Protein AF-A0A5K1CJB4-F1 (afdb_monomer)

Radius of gyration: 12.63 Å; Cα contacts (8 Å, |Δi|>4): 43; chains: 1; bounding box: 22×30×31 Å

Mean predicted aligned error: 5.87 Å

Secondary structure (DSSP, 8-state):
----EEEEPPPPTT-SS--EEEES-HHHHHHHHHHHHHHHHHHT---

InterPro domains:
  IPR004088 K Homology domain, type 1 [PF00013] (2-37)
  IPR036612 K Homology domain, type 1 superfamily [G3DSA:3.30.1370.10] (1-43)
  IPR036612 K Homology domain, type 1 superfamily [SSF54791] (2-40)

Nearest PDB structures (foldseek):
  3zqo-assembly1_A  TM=3.883E-01  e=2.180E+00  Bacillus phage SF6
  3zqm-assembly1_H  TM=3.833E-01  e=2.180E+00  Bacillus phage SF6
  3zqn-assembly1_I  TM=3.867E-01  e=2.180E+00  Bacillus phage SF6
 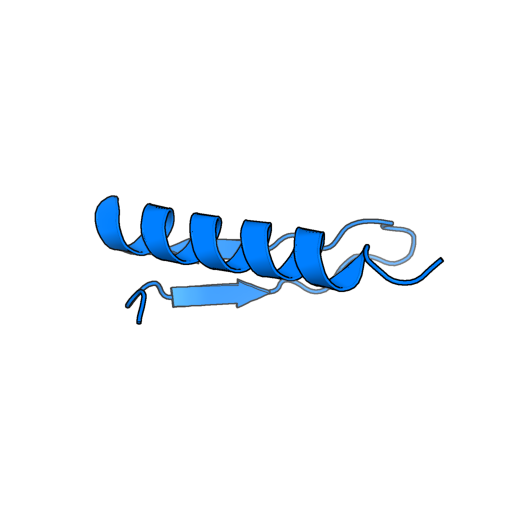 3zqp-assembly1_C  TM=4.278E-01  e=3.102E+00  Bacillus phage SF6
  3zqm-assembly1_I  TM=3.854E-01  e=2.694E+00  Bacillus phage SF6

Structure (mmCIF, N/CA/C/O backbone):
data_AF-A0A5K1CJB4-F1
#
_entry.id   AF-A0A5K1CJB4-F1
#
loop_
_atom_site.group_PDB
_atom_site.id
_atom_site.type_symbol
_atom_site.label_atom_id
_atom_site.label_alt_id
_atom_site.label_comp_id
_atom_site.label_asym_id
_atom_site.label_entity_id
_atom_site.label_seq_id
_atom_site.pdbx_PDB_ins_code
_atom_site.Cartn_x
_atom_site.Cartn_y
_atom_site.Cartn_z
_atom_site.occupancy
_atom_site.B_iso_or_equiv
_atom_site.auth_seq_id
_atom_site.auth_comp_id
_atom_site.auth_asym_id
_atom_site.auth_atom_id
_atom_site.pdbx_PDB_model_num
ATOM 1 N N . ILE A 1 1 ? -7.271 -6.395 8.690 1.00 64.00 1 ILE A N 1
ATOM 2 C CA . ILE A 1 1 ? -6.039 -7.201 8.878 1.00 64.00 1 ILE A CA 1
ATOM 3 C C . ILE A 1 1 ? -4.750 -6.366 8.870 1.00 64.00 1 ILE A C 1
ATOM 5 O O . ILE A 1 1 ? -3.848 -6.709 9.606 1.00 64.00 1 ILE A O 1
ATOM 9 N N . SER A 1 2 ? -4.683 -5.206 8.214 1.00 79.69 2 SER A N 1
ATOM 10 C CA . SER A 1 2 ? -3.815 -4.101 8.689 1.00 79.69 2 SER A CA 1
ATOM 11 C C . SER A 1 2 ? -4.506 -2.744 8.572 1.00 79.69 2 SER A C 1
ATOM 13 O O . SER A 1 2 ? -4.291 -1.882 9.405 1.00 79.69 2 SER A O 1
ATOM 15 N N . GLY A 1 3 ? -5.396 -2.566 7.588 1.00 88.62 3 GLY A N 1
ATOM 16 C CA . GLY A 1 3 ? -6.127 -1.308 7.379 1.00 88.62 3 GLY A CA 1
ATOM 17 C C . GLY A 1 3 ? -5.302 -0.228 6.676 1.00 88.62 3 GLY A C 1
ATOM 18 O O . GLY A 1 3 ? -5.837 0.833 6.374 1.00 88.62 3 GLY A O 1
ATOM 19 N N . ALA A 1 4 ? -4.030 -0.508 6.380 1.00 94.50 4 ALA A N 1
ATOM 20 C CA . ALA A 1 4 ? -3.181 0.372 5.594 1.00 94.50 4 ALA A CA 1
ATOM 21 C C . ALA A 1 4 ? -3.550 0.309 4.106 1.00 94.50 4 ALA A C 1
ATOM 23 O O . ALA A 1 4 ? -3.867 -0.754 3.566 1.00 94.50 4 ALA A O 1
ATOM 24 N N . LYS A 1 5 ? -3.444 1.449 3.428 1.00 93.62 5 LYS A N 1
ATOM 25 C CA . LYS A 1 5 ? -3.494 1.551 1.973 1.00 93.62 5 LYS A CA 1
ATOM 26 C C . LYS A 1 5 ? -2.108 1.254 1.404 1.00 93.62 5 LYS A C 1
ATOM 28 O O . LYS A 1 5 ? -1.128 1.891 1.792 1.00 93.62 5 LYS A O 1
ATOM 33 N N . ILE A 1 6 ? -2.056 0.320 0.460 1.00 90.50 6 ILE A N 1
ATOM 34 C CA . ILE A 1 6 ? -0.831 -0.119 -0.209 1.00 90.50 6 ILE A CA 1
ATOM 35 C C . ILE A 1 6 ? -0.908 0.285 -1.680 1.00 90.50 6 ILE A C 1
ATOM 37 O O . ILE A 1 6 ? -1.896 -0.007 -2.352 1.00 90.50 6 ILE A O 1
ATOM 41 N N . THR A 1 7 ? 0.142 0.934 -2.173 1.00 93.12 7 THR A N 1
ATOM 42 C CA . THR A 1 7 ? 0.32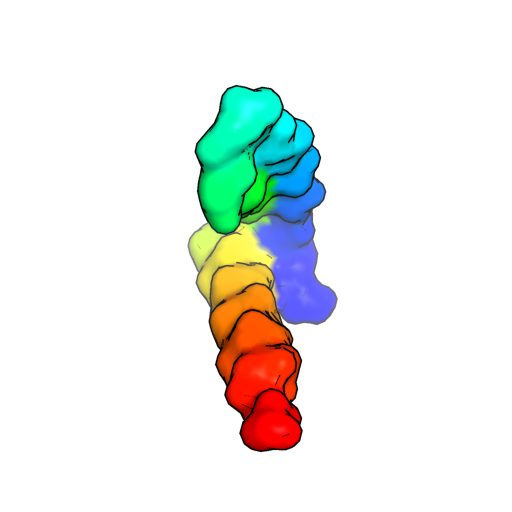7 1.252 -3.590 1.00 93.12 7 THR A CA 1
ATOM 43 C C . THR A 1 7 ? 1.617 0.599 -4.063 1.00 93.12 7 THR A C 1
ATOM 45 O O . THR A 1 7 ? 2.679 0.855 -3.499 1.00 93.12 7 THR A O 1
ATOM 48 N N . ILE A 1 8 ? 1.531 -0.229 -5.100 1.00 90.06 8 ILE A N 1
ATOM 49 C CA . ILE A 1 8 ? 2.696 -0.824 -5.760 1.00 90.06 8 ILE A CA 1
ATOM 50 C C . ILE A 1 8 ? 2.993 0.037 -6.982 1.00 90.06 8 ILE A C 1
ATOM 52 O O . ILE A 1 8 ? 2.105 0.252 -7.807 1.00 90.06 8 ILE A O 1
ATOM 56 N N . THR A 1 9 ? 4.205 0.576 -7.072 1.00 89.88 9 THR A N 1
ATOM 57 C CA . THR A 1 9 ? 4.614 1.356 -8.244 1.00 89.88 9 THR A CA 1
ATOM 58 C C . THR A 1 9 ? 5.243 0.438 -9.274 1.00 89.88 9 THR A C 1
ATOM 60 O O . THR A 1 9 ? 5.980 -0.472 -8.905 1.00 89.88 9 THR A O 1
ATOM 63 N N . GLU A 1 10 ? 5.010 0.700 -10.555 1.00 89.25 10 GLU A N 1
ATOM 64 C CA . GLU A 1 10 ? 5.681 -0.045 -11.616 1.00 89.25 10 GLU A CA 1
ATOM 65 C C . GLU A 1 10 ? 7.199 0.213 -11.568 1.00 89.25 10 GLU A C 1
ATOM 67 O O . GLU A 1 10 ? 7.615 1.379 -11.562 1.00 89.25 10 GLU A O 1
ATOM 72 N N . PRO A 1 11 ? 8.031 -0.844 -11.501 1.00 87.75 11 PRO A N 1
ATOM 73 C CA . PRO A 1 11 ? 9.477 -0.697 -11.583 1.00 87.75 11 PRO A CA 1
ATOM 74 C C . PRO A 1 11 ? 9.869 -0.209 -12.981 1.00 87.75 11 PRO A C 1
ATOM 76 O O . PRO A 1 11 ? 9.231 -0.556 -13.981 1.00 87.75 11 PRO A O 1
ATOM 79 N N . ARG A 1 12 ? 10.919 0.608 -13.076 1.00 88.38 12 ARG A N 1
ATOM 80 C CA . ARG A 1 12 ? 11.413 1.071 -14.376 1.00 88.38 12 ARG A CA 1
ATOM 81 C C . ARG A 1 12 ? 12.161 -0.063 -15.083 1.00 88.38 12 ARG A C 1
ATOM 83 O O . ARG A 1 12 ? 12.655 -0.982 -14.429 1.00 88.38 12 ARG A O 1
ATOM 90 N N . PRO A 1 13 ? 12.296 -0.008 -16.420 1.00 87.81 13 PRO A N 1
ATOM 91 C CA . PRO A 1 13 ? 13.106 -0.980 -17.143 1.00 87.81 13 PRO A CA 1
ATOM 92 C C . PRO A 1 13 ? 14.540 -1.015 -16.597 1.00 87.81 13 PRO A C 1
ATOM 94 O O . PRO A 1 13 ? 15.252 -0.015 -16.663 1.00 87.81 13 PRO A O 1
ATOM 97 N N . GLY A 1 14 ? 14.950 -2.172 -16.072 1.00 89.75 14 GLY A N 1
ATOM 98 C CA . GLY A 1 14 ? 16.270 -2.383 -15.470 1.00 89.75 14 GLY A CA 1
ATOM 99 C C . GLY A 1 14 ? 16.304 -2.342 -13.939 1.00 89.75 14 GLY A C 1
ATOM 100 O O . GLY A 1 14 ? 17.334 -2.695 -13.370 1.00 89.75 14 GLY A O 1
ATOM 101 N N . ASP A 1 15 ? 15.205 -1.979 -13.271 1.00 90.19 15 ASP A N 1
ATOM 102 C CA . ASP A 1 15 ? 15.132 -2.030 -11.812 1.00 90.19 15 ASP A CA 1
ATOM 103 C C . ASP A 1 15 ? 15.019 -3.485 -11.334 1.00 90.19 15 ASP A C 1
ATOM 105 O O . ASP A 1 15 ? 14.193 -4.266 -11.809 1.00 90.19 15 ASP A O 1
AT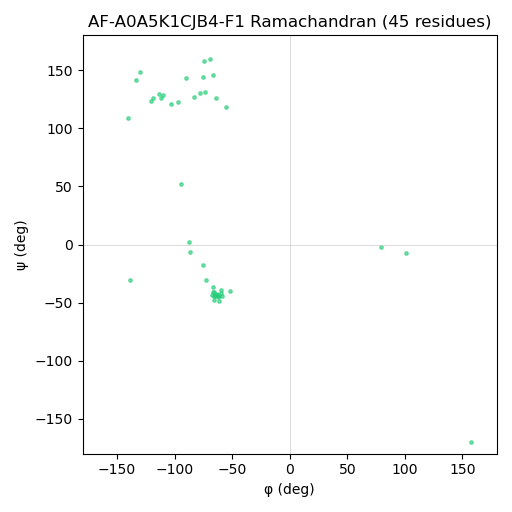OM 109 N N . THR A 1 16 ? 15.845 -3.849 -10.356 1.00 86.31 16 THR A N 1
ATOM 110 C CA . THR A 1 16 ? 15.785 -5.153 -9.676 1.00 86.31 16 THR A CA 1
ATOM 111 C C . THR A 1 16 ? 14.808 -5.158 -8.504 1.00 86.31 16 THR A C 1
ATOM 113 O O . THR A 1 16 ? 14.568 -6.201 -7.899 1.00 86.31 16 THR A O 1
ATOM 116 N N . GLU A 1 17 ? 14.255 -3.994 -8.164 1.00 86.31 17 GLU A N 1
ATOM 117 C CA . GLU A 1 17 ? 13.420 -3.774 -6.991 1.00 86.31 17 GLU 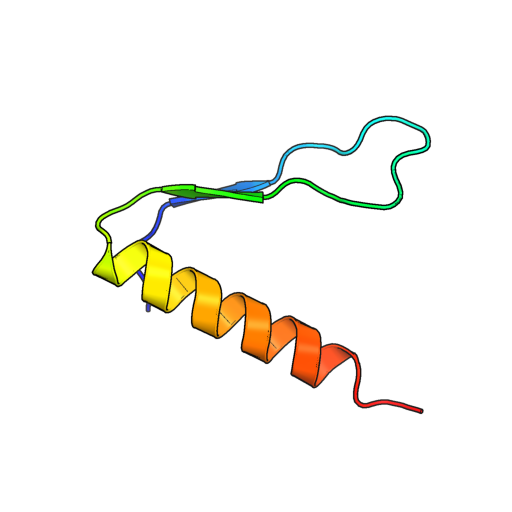A CA 1
ATOM 118 C C . GLU A 1 17 ? 12.126 -3.053 -7.376 1.00 86.31 17 GLU A C 1
ATOM 120 O O . GLU A 1 17 ? 12.083 -2.250 -8.304 1.00 86.31 17 GLU A O 1
ATOM 125 N N . THR A 1 18 ? 11.050 -3.343 -6.647 1.00 86.38 18 THR A N 1
ATOM 126 C CA . THR A 1 18 ? 9.755 -2.673 -6.802 1.00 86.38 18 THR A CA 1
ATOM 12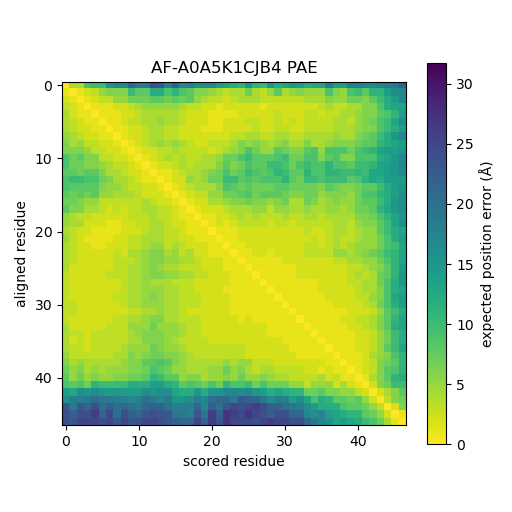7 C C . THR A 1 18 ? 9.479 -1.838 -5.564 1.00 86.38 18 THR A C 1
ATOM 129 O O . THR A 1 18 ? 9.486 -2.356 -4.446 1.00 86.38 18 THR A O 1
ATOM 132 N N . VAL A 1 19 ? 9.204 -0.548 -5.753 1.00 89.56 19 VAL A N 1
ATOM 133 C CA . VAL A 1 19 ? 8.852 0.335 -4.640 1.00 89.56 19 VAL A CA 1
ATOM 134 C C . VAL A 1 19 ? 7.393 0.106 -4.242 1.00 89.56 19 VAL A C 1
ATOM 136 O O . VAL A 1 19 ? 6.476 0.109 -5.067 1.00 89.56 19 VAL A O 1
ATOM 139 N N . ILE A 1 20 ? 7.177 -0.088 -2.942 1.00 90.06 20 ILE A N 1
ATOM 140 C CA . ILE A 1 20 ? 5.852 -0.246 -2.344 1.00 90.06 20 ILE A CA 1
ATOM 141 C C . ILE A 1 20 ? 5.647 0.894 -1.353 1.00 90.06 20 ILE A C 1
ATOM 143 O O . ILE A 1 20 ? 6.454 1.107 -0.450 1.00 90.06 20 ILE A O 1
ATOM 147 N N . ILE A 1 21 ? 4.546 1.622 -1.512 1.00 91.88 21 ILE A N 1
ATOM 148 C CA . ILE A 1 21 ? 4.161 2.724 -0.635 1.00 91.88 21 ILE A CA 1
ATOM 149 C C . ILE A 1 21 ? 3.044 2.233 0.281 1.00 91.88 21 ILE A C 1
ATOM 151 O O . ILE A 1 21 ? 1.974 1.840 -0.186 1.00 91.88 21 ILE A O 1
ATOM 155 N N . ILE A 1 22 ? 3.282 2.283 1.591 1.00 92.94 22 ILE A N 1
ATOM 156 C CA . ILE A 1 22 ? 2.306 1.923 2.623 1.00 92.94 22 ILE A CA 1
ATOM 157 C C . ILE A 1 22 ? 1.875 3.204 3.339 1.00 92.94 22 ILE A C 1
ATOM 159 O O . ILE A 1 22 ? 2.708 3.980 3.797 1.00 92.94 22 ILE A O 1
ATOM 163 N N . SER A 1 23 ? 0.569 3.430 3.439 1.00 93.31 23 SER A N 1
ATOM 164 C CA . SER A 1 23 ? -0.017 4.629 4.044 1.00 93.31 23 SER A CA 1
ATOM 165 C C . SER A 1 23 ? -1.148 4.264 5.006 1.00 93.31 23 SER A C 1
ATOM 167 O O . SER A 1 23 ? -1.913 3.338 4.750 1.00 93.31 23 SER A O 1
ATOM 169 N N . GLY A 1 24 ? -1.244 4.970 6.130 1.00 92.81 24 GLY A N 1
ATOM 170 C CA . GLY A 1 24 ? -2.177 4.670 7.219 1.00 92.81 24 GLY A CA 1
ATOM 171 C C . GLY A 1 24 ? -1.685 5.261 8.539 1.00 92.81 24 GLY A C 1
ATOM 172 O O . GLY A 1 24 ? -0.727 6.036 8.549 1.00 92.81 24 GLY A O 1
ATOM 173 N N . THR A 1 25 ? -2.316 4.895 9.655 1.00 95.94 25 THR A N 1
ATOM 174 C CA . THR A 1 25 ? -1.773 5.211 10.988 1.00 95.94 25 THR A CA 1
ATOM 175 C C . THR A 1 25 ? -0.505 4.389 11.262 1.00 95.94 25 THR A C 1
ATOM 177 O O . THR A 1 25 ? -0.323 3.345 10.631 1.00 95.94 25 THR A O 1
ATOM 180 N N . PRO A 1 26 ? 0.360 4.801 12.208 1.00 93.50 26 PRO A N 1
ATOM 181 C CA . PRO A 1 26 ? 1.565 4.042 12.550 1.00 93.50 26 PRO A CA 1
ATOM 182 C C . PRO A 1 26 ? 1.296 2.562 12.862 1.00 93.50 26 PRO A C 1
ATOM 184 O O . PRO A 1 26 ? 2.027 1.696 12.392 1.00 93.50 26 PRO A O 1
ATOM 187 N N . ASP A 1 27 ? 0.207 2.251 13.571 1.00 94.38 27 ASP A N 1
ATOM 188 C CA . ASP A 1 27 ? -0.165 0.864 13.883 1.00 94.38 27 ASP A CA 1
ATOM 189 C C . ASP A 1 27 ? -0.537 0.068 12.624 1.00 94.38 27 ASP A C 1
ATOM 191 O O . ASP A 1 27 ? -0.150 -1.091 12.462 1.00 94.38 27 ASP A O 1
ATOM 195 N N . GLN A 1 28 ? -1.266 0.697 11.696 1.00 94.94 28 GLN A N 1
ATOM 196 C CA . GLN A 1 28 ? -1.672 0.069 10.439 1.00 94.94 28 GLN A CA 1
ATOM 197 C C . GLN A 1 28 ? -0.468 -0.186 9.528 1.00 94.94 28 GLN A C 1
ATOM 199 O O . GLN A 1 28 ? -0.370 -1.259 8.926 1.00 94.94 28 GLN A O 1
ATOM 204 N N . THR A 1 29 ? 0.448 0.783 9.417 1.00 93.81 29 THR A N 1
ATOM 205 C CA . THR A 1 29 ? 1.660 0.636 8.600 1.00 93.81 29 THR A CA 1
ATOM 206 C C . THR A 1 29 ? 2.588 -0.418 9.192 1.00 93.81 29 THR A C 1
ATOM 208 O O . THR A 1 29 ? 3.080 -1.264 8.448 1.00 93.81 29 THR A O 1
ATOM 211 N N . HIS A 1 30 ? 2.749 -0.447 10.518 1.00 93.00 30 HIS A N 1
ATOM 212 C CA . HIS A 1 30 ? 3.559 -1.448 11.206 1.00 93.00 30 HIS A CA 1
ATOM 213 C C . HIS A 1 30 ? 3.004 -2.865 11.010 1.00 93.00 30 HIS A C 1
ATOM 215 O O . HIS A 1 30 ? 3.744 -3.779 10.645 1.00 93.00 30 HIS A O 1
ATOM 221 N N . ALA A 1 31 ? 1.686 -3.043 11.155 1.00 93.50 31 ALA A N 1
ATOM 222 C CA . ALA A 1 31 ? 1.031 -4.322 10.890 1.00 93.50 31 ALA A CA 1
ATOM 223 C C . ALA A 1 31 ? 1.197 -4.762 9.425 1.00 93.50 31 ALA A C 1
ATOM 225 O O . ALA A 1 31 ? 1.524 -5.917 9.156 1.00 93.50 31 ALA A O 1
ATOM 226 N N . ALA A 1 32 ? 1.014 -3.847 8.467 1.00 93.44 32 ALA A N 1
ATOM 227 C CA . ALA A 1 32 ? 1.198 -4.144 7.047 1.00 93.44 32 ALA A CA 1
ATOM 228 C C . ALA A 1 32 ? 2.647 -4.540 6.719 1.00 93.44 32 ALA A C 1
ATOM 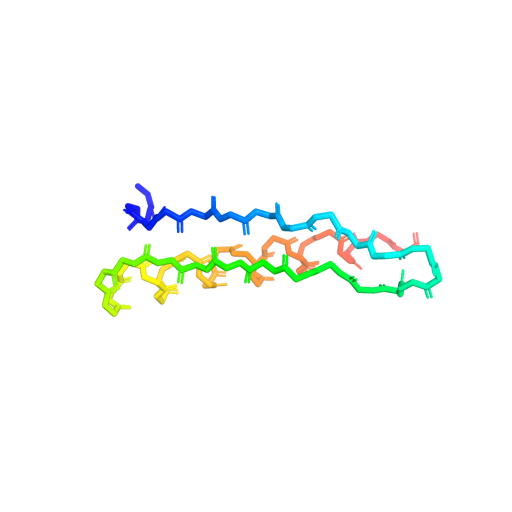230 O O . ALA A 1 32 ? 2.869 -5.498 5.980 1.00 93.44 32 ALA A O 1
ATOM 231 N N . GLN A 1 33 ? 3.625 -3.838 7.293 1.00 91.06 33 GLN A N 1
ATOM 232 C CA . GLN A 1 33 ? 5.043 -4.120 7.095 1.00 91.06 33 GLN A CA 1
ATOM 233 C C . GLN A 1 33 ? 5.435 -5.479 7.686 1.00 91.06 33 GLN A C 1
ATOM 235 O O . GLN A 1 33 ? 6.105 -6.258 7.012 1.00 91.06 33 GLN A O 1
ATOM 240 N N . SER A 1 34 ? 4.967 -5.794 8.897 1.00 92.50 34 SER A N 1
ATOM 241 C CA . SER A 1 34 ? 5.203 -7.089 9.545 1.00 92.50 34 SER A CA 1
ATOM 242 C C . SER A 1 34 ? 4.672 -8.253 8.700 1.00 92.50 34 SER A C 1
ATOM 244 O O . SER A 1 34 ? 5.382 -9.230 8.466 1.00 92.50 34 SER A O 1
ATOM 246 N N . LEU A 1 35 ? 3.457 -8.116 8.156 1.00 90.56 35 LEU A N 1
ATOM 247 C CA . LEU A 1 35 ? 2.858 -9.123 7.277 1.00 90.56 35 LEU A CA 1
ATOM 248 C C . LEU A 1 35 ? 3.636 -9.294 5.966 1.00 90.56 35 LEU A C 1
ATOM 250 O O . LEU A 1 35 ? 3.879 -10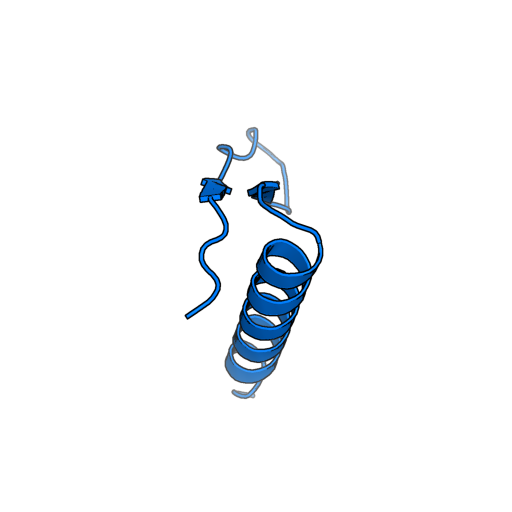.424 5.548 1.00 90.56 35 LEU A O 1
ATOM 254 N N . LEU A 1 36 ? 4.050 -8.193 5.330 1.00 88.75 36 LEU A N 1
ATOM 255 C CA . LEU A 1 36 ? 4.851 -8.244 4.103 1.00 88.75 36 LEU A CA 1
ATOM 256 C C . LEU A 1 36 ? 6.212 -8.904 4.345 1.00 88.75 36 LEU A C 1
ATOM 258 O O . LEU A 1 36 ? 6.621 -9.756 3.562 1.00 88.75 36 LEU A O 1
ATOM 262 N N . GLN A 1 37 ? 6.888 -8.562 5.444 1.00 87.56 37 GLN A N 1
ATOM 263 C CA . GLN A 1 37 ? 8.159 -9.180 5.825 1.00 87.56 37 GLN A CA 1
ATOM 264 C C . GLN A 1 37 ? 7.999 -10.685 6.062 1.00 87.56 37 GLN A C 1
ATOM 266 O O . GLN A 1 37 ? 8.741 -11.474 5.481 1.00 87.56 37 GLN A O 1
ATOM 271 N N . ALA A 1 38 ? 6.992 -11.096 6.839 1.00 89.38 38 ALA A N 1
ATOM 272 C CA . ALA A 1 38 ? 6.705 -12.509 7.081 1.00 89.38 38 ALA A CA 1
ATOM 273 C C . ALA A 1 38 ? 6.395 -13.272 5.778 1.00 89.38 38 ALA A C 1
ATOM 275 O O . ALA A 1 38 ? 6.848 -14.403 5.587 1.00 89.38 38 ALA A O 1
ATOM 276 N N . PHE A 1 39 ? 5.670 -12.647 4.847 1.00 85.69 39 PHE A N 1
ATOM 277 C CA . PHE A 1 39 ? 5.365 -13.237 3.546 1.00 85.69 39 PHE A CA 1
ATOM 278 C C . PHE A 1 39 ? 6.620 -13.427 2.683 1.00 85.69 39 PHE A C 1
ATOM 280 O O . PHE A 1 39 ? 6.864 -14.522 2.186 1.00 85.69 39 PHE A O 1
ATOM 287 N N . VAL A 1 40 ? 7.469 -12.403 2.563 1.00 83.88 40 VAL A N 1
ATOM 288 C CA . VAL A 1 40 ? 8.732 -12.503 1.810 1.00 83.88 40 VAL A CA 1
ATOM 289 C C . VAL A 1 40 ? 9.644 -13.583 2.401 1.00 83.88 40 VAL A C 1
ATOM 291 O O . VAL A 1 40 ? 10.220 -14.375 1.659 1.00 83.88 40 VAL A O 1
ATOM 294 N N . MET A 1 41 ? 9.731 -13.666 3.731 1.00 81.81 41 MET A N 1
ATOM 295 C CA . MET A 1 41 ? 10.538 -14.681 4.416 1.00 81.81 41 MET A CA 1
ATOM 296 C C . MET A 1 41 ? 9.992 -16.102 4.220 1.00 81.81 41 MET A C 1
ATOM 298 O O . MET A 1 41 ? 10.773 -17.038 4.072 1.00 81.81 41 MET A O 1
ATOM 302 N N . SER A 1 42 ? 8.668 -16.277 4.183 1.00 76.31 42 SER A N 1
ATOM 303 C CA . SER A 1 42 ? 8.050 -17.587 3.918 1.00 76.31 42 SER A CA 1
ATOM 304 C C . SER A 1 42 ? 8.177 -18.027 2.455 1.00 76.31 42 SER A C 1
ATOM 306 O O . SER A 1 42 ? 8.314 -19.219 2.194 1.00 76.31 42 SER A O 1
ATOM 308 N N . GLY A 1 43 ? 8.217 -17.086 1.506 1.00 64.19 43 GLY A N 1
ATOM 309 C CA . GLY A 1 43 ? 8.448 -17.364 0.083 1.00 64.19 43 GLY A CA 1
ATOM 310 C C . GLY A 1 43 ? 9.901 -17.698 -0.283 1.00 64.19 43 GLY A C 1
ATOM 311 O O . GLY A 1 43 ? 10.138 -18.283 -1.334 1.00 64.19 43 GLY A O 1
ATOM 312 N N . GLN A 1 44 ? 10.871 -17.374 0.580 1.00 58.66 44 GLN A N 1
ATOM 313 C CA . GLN A 1 44 ? 12.286 -17.753 0.416 1.00 58.66 44 GLN A CA 1
ATOM 314 C C . GLN A 1 44 ? 12.613 -19.140 1.007 1.00 58.66 44 GLN A C 1
ATOM 316 O O . GLN A 1 44 ? 13.759 -19.580 0.974 1.00 58.66 44 GLN A O 1
ATOM 321 N N . GLY A 1 45 ? 11.608 -19.847 1.535 1.00 54.38 45 GLY A N 1
ATOM 322 C CA . GLY A 1 45 ? 11.719 -21.190 2.101 1.00 54.38 45 GLY A CA 1
AT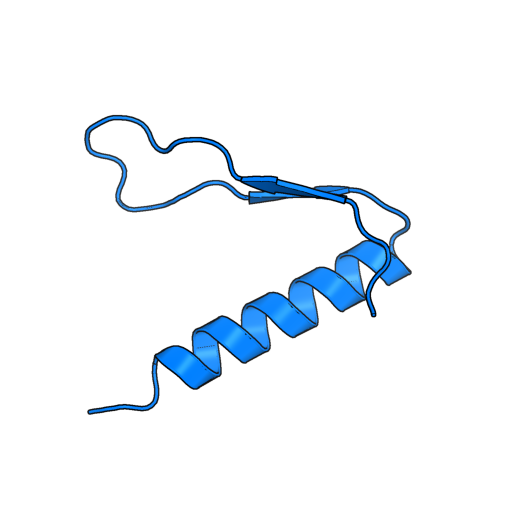OM 323 C C . GLY A 1 45 ? 11.385 -22.311 1.115 1.00 54.38 45 GLY A C 1
ATOM 324 O O . GLY A 1 45 ? 10.563 -23.171 1.422 1.00 54.38 45 GLY A O 1
ATOM 325 N N . SER A 1 46 ? 11.991 -22.328 -0.068 1.00 40.47 46 SER A N 1
ATOM 326 C CA . SER A 1 46 ? 12.078 -23.544 -0.888 1.00 40.47 46 SER A CA 1
ATOM 327 C C . SER A 1 46 ? 13.470 -23.592 -1.531 1.00 40.47 46 SER A C 1
ATOM 329 O O . SER A 1 46 ? 13.752 -22.723 -2.356 1.00 40.47 46 SER A O 1
ATOM 331 N N . PRO A 1 47 ? 14.357 -24.507 -1.086 1.00 50.62 47 PRO A N 1
ATOM 332 C CA . PRO A 1 47 ? 15.668 -24.716 -1.698 1.00 50.62 47 PRO A CA 1
ATOM 333 C C . PRO A 1 47 ? 15.566 -25.268 -3.125 1.00 50.62 47 PRO A C 1
ATOM 335 O O . PRO A 1 47 ? 14.516 -25.865 -3.462 1.00 50.62 47 PRO A O 1
#

Sequence (47 aa):
ISGAKITITEPRPGDTETVIIISGTPDQTHAAQSLLQAFVMSGQGSP

Foldseek 3Di:
DQPWDKDWDDDDVPDPDTDIDTGDPPSSSVVVVVVVVVVVVVVVPDD

Organism: NCBI:txid210225

pLDDT: mean 85.43, std 12.48, range [40.47, 95.94]

Solvent-accessible surface area (backbone atoms only — not comparable to full-atom values): 2956 Å² total; per-residue (Å²): 136,41,82,39,51,75,46,80,51,85,56,5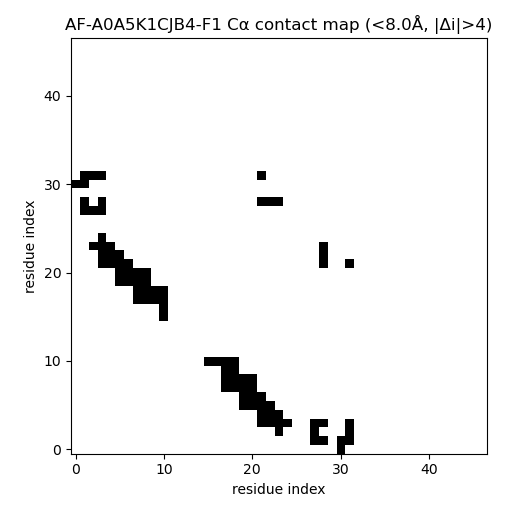9,97,88,56,93,60,68,59,70,49,72,43,64,55,72,70,18,36,51,44,44,49,52,52,50,51,52,50,56,59,59,71,68,71,69,135